Protein AF-A0A2N2IKA7-F1 (afdb_monomer)

Solvent-accessible surface area (backbone atoms only — not comparable to full-atom values): 6574 Å² total; per-residue (Å²): 136,82,76,50,52,77,64,70,40,66,89,40,44,94,63,82,44,28,67,47,57,48,103,83,69,36,25,36,31,41,36,43,77,43,93,63,84,69,49,59,70,58,40,39,52,53,52,72,55,39,35,82,85,16,39,38,38,37,31,32,45,38,91,45,47,67,61,40,50,51,36,31,46,76,52,48,27,25,52,39,37,34,38,36,31,19,86,31,88,89,46,73,56,56,21,22,40,39,34,25,25,65,52,73,83,67,78,62,45,79,47,82,42,65,56,78,79,82,126

Sequence (119 aa):
MIGGARGLLPCLRDEGHAVRADDVGRPRVLAADLQGPLDAREARAFRTSLAARGHVYVACPAHLVVSTWTVLRSVGLEPKRTVFVHPSADAPATDAIVVARPAKRGGLVVELAGVERRF

pLDDT: mean 77.43, std 19.91, range [31.77, 97.44]

Secondary structure (DSSP, 8-state):
----GGGG-GGG-SSSS--EE-TTS-EEEEEEE-SSPPPHHHHHHHHHHS-TT-EEEEEEEGGGHHHHHHHHHHTTEEEEEEEEEESSTTSPP-EEEEEEEE--S---EEEEEE-----

Mean predicted aligned error: 8.78 Å

Foldseek 3Di:
DQDAVVNVCPVQDPDQWRFDADPVGAGQETEHEDADADDLVNLLVVQVRHDQNHKYKYKYFPVRVVSNQVSNVVNQWHFQEKEFEASAPPGDGGMMITITHNDDYDNYDYYYDGDPDPD

Nearest PDB structures (foldseek):
  3lpm-assembly1_B  TM=8.304E-01  e=1.454E-06  Listeria monocytogenes serotype 4b str. CLIP 80459
  7wm6-assembly1_B  TM=8.708E-01  e=1.632E-05  Mycoplasma capricolum subsp. capricolum
  7wm6-assembly1_A  TM=8.394E-01  e=2.091E-05  Mycoplasma capricolum subsp. capricolum
  7wm6-assembly2_D  TM=8.724E-01  e=4.400E-05  Mycoplasma capricolum subsp. capricolum
  7wm5-assembly1_A-2  TM=8.629E-01  e=6.383E-05  Mycoplasma capricolum subsp. capricolum

Radius of gyration: 14.29 Å; Cα con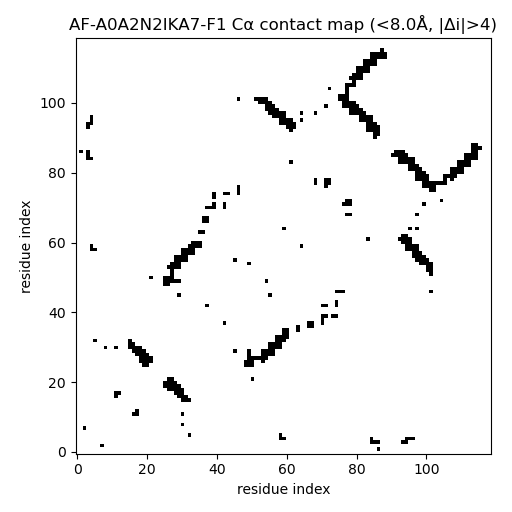tacts (8 Å, |Δi|>4): 249; chains: 1; bounding box: 31×30×43 Å

Structure (mmCIF, N/CA/C/O backbone):
data_AF-A0A2N2IKA7-F1
#
_entry.id   AF-A0A2N2IKA7-F1
#
loop_
_atom_site.group_PDB
_atom_site.id
_atom_site.type_symbol
_atom_site.label_atom_id
_atom_site.label_alt_id
_atom_site.label_comp_id
_atom_site.label_asym_id
_atom_site.label_entity_id
_atom_site.label_seq_id
_atom_site.pdbx_PDB_ins_code
_atom_site.Cartn_x
_atom_site.Cartn_y
_atom_site.Cartn_z
_atom_site.occupancy
_atom_site.B_iso_or_equiv
_atom_site.auth_seq_id
_atom_site.auth_comp_id
_atom_site.auth_asym_id
_atom_site.auth_atom_id
_atom_site.pdbx_PDB_model_num
ATOM 1 N N . MET A 1 1 ? 12.253 10.585 -19.578 1.00 31.77 1 MET A N 1
ATOM 2 C CA . MET A 1 1 ? 11.910 10.347 -18.159 1.00 31.77 1 MET A CA 1
ATOM 3 C C . MET A 1 1 ? 10.642 9.514 -18.123 1.00 31.77 1 MET A C 1
ATOM 5 O O . MET A 1 1 ? 9.621 9.984 -18.601 1.00 31.77 1 MET A O 1
ATOM 9 N N . ILE A 1 2 ? 10.735 8.259 -17.681 1.00 33.00 2 ILE A N 1
ATOM 10 C CA . ILE A 1 2 ? 9.615 7.307 -17.672 1.00 33.00 2 ILE A CA 1
ATOM 11 C C . ILE A 1 2 ? 8.827 7.535 -16.380 1.00 33.00 2 ILE A C 1
ATOM 13 O O . ILE A 1 2 ? 9.389 7.450 -15.289 1.00 33.00 2 ILE A O 1
ATOM 17 N N . GLY A 1 3 ? 7.548 7.883 -16.511 1.00 36.03 3 GLY A N 1
ATOM 18 C CA . GLY A 1 3 ? 6.632 8.054 -15.389 1.00 36.03 3 GLY A CA 1
ATOM 19 C C . GLY A 1 3 ? 6.353 6.713 -14.715 1.00 36.03 3 GLY A C 1
ATOM 20 O O . GLY A 1 3 ? 5.477 5.977 -15.153 1.00 36.03 3 GLY A O 1
ATOM 21 N N . GLY A 1 4 ? 7.108 6.396 -13.660 1.00 45.41 4 GLY A N 1
ATOM 22 C CA . GLY A 1 4 ? 6.784 5.303 -12.736 1.00 45.41 4 GLY A CA 1
ATOM 23 C C . GLY A 1 4 ? 5.511 5.602 -11.935 1.00 45.41 4 GLY A C 1
ATOM 24 O O . GLY A 1 4 ? 4.877 6.638 -12.134 1.00 45.41 4 GLY A O 1
ATOM 25 N N . ALA A 1 5 ? 5.152 4.746 -10.971 1.00 46.47 5 ALA A N 1
ATOM 26 C CA . ALA A 1 5 ? 3.996 4.952 -10.078 1.00 46.47 5 ALA A CA 1
ATOM 27 C C . ALA A 1 5 ? 3.937 6.369 -9.460 1.00 46.47 5 ALA A C 1
ATOM 29 O O . ALA A 1 5 ? 2.862 6.925 -9.249 1.00 46.47 5 ALA A O 1
ATOM 30 N N . ARG A 1 6 ? 5.104 6.994 -9.268 1.00 48.41 6 ARG A N 1
ATOM 31 C CA . ARG A 1 6 ? 5.292 8.400 -8.880 1.00 48.41 6 ARG A CA 1
ATOM 32 C C . ARG A 1 6 ? 4.563 9.412 -9.772 1.00 48.41 6 ARG A C 1
ATOM 34 O O . ARG A 1 6 ? 4.036 10.395 -9.266 1.00 48.41 6 ARG A O 1
ATOM 41 N N . GLY A 1 7 ? 4.502 9.164 -11.080 1.00 45.41 7 GLY A N 1
ATOM 42 C CA . GLY A 1 7 ? 3.785 9.980 -12.064 1.00 45.41 7 GLY A CA 1
ATOM 43 C C . GLY A 1 7 ? 2.273 9.733 -12.110 1.00 45.41 7 GLY A C 1
ATOM 44 O O . GLY A 1 7 ? 1.571 10.482 -12.780 1.00 45.41 7 GLY A O 1
ATOM 45 N N . LEU A 1 8 ? 1.762 8.730 -11.384 1.00 48.91 8 LEU A N 1
ATOM 46 C CA . LEU A 1 8 ? 0.325 8.464 -11.212 1.00 48.91 8 LEU A CA 1
ATOM 47 C C . LEU A 1 8 ? -0.248 9.109 -9.937 1.00 48.91 8 LEU A C 1
ATOM 49 O O . LEU A 1 8 ? -1.460 9.137 -9.751 1.00 48.91 8 LEU A O 1
ATOM 53 N N . LEU A 1 9 ? 0.615 9.646 -9.071 1.00 51.44 9 LEU A N 1
ATOM 54 C CA . LEU A 1 9 ? 0.258 10.408 -7.873 1.00 51.44 9 LEU A CA 1
ATOM 55 C C . LEU A 1 9 ? 0.017 11.931 -8.050 1.00 51.44 9 LEU A C 1
ATOM 57 O O . LEU A 1 9 ? -0.439 12.525 -7.075 1.00 51.44 9 LEU A O 1
ATOM 61 N N . PRO A 1 10 ? 0.257 12.610 -9.198 1.00 46.31 10 PRO A N 1
ATOM 62 C CA . PRO A 1 10 ? -0.056 14.037 -9.359 1.00 46.31 10 PRO A CA 1
ATOM 63 C C . PRO A 1 10 ? -1.542 14.384 -9.202 1.00 46.31 10 PRO A C 1
ATOM 65 O O . PRO A 1 10 ? -1.877 15.514 -8.880 1.00 46.31 10 PRO A O 1
ATOM 68 N N . CYS A 1 11 ? -2.457 13.422 -9.357 1.00 44.31 11 CYS A N 1
ATOM 69 C CA . CYS A 1 11 ? -3.870 13.612 -9.006 1.00 44.31 11 CYS A CA 1
ATOM 70 C C . CYS A 1 11 ? -4.152 13.479 -7.492 1.00 44.31 11 CYS A C 1
ATOM 72 O O . CYS A 1 11 ? -5.297 13.611 -7.061 1.00 44.31 11 CYS A O 1
ATOM 74 N N . LEU A 1 12 ? -3.118 13.213 -6.687 1.00 42.94 12 LEU A N 1
ATOM 75 C CA . LEU A 1 12 ? -3.160 12.950 -5.247 1.00 42.94 12 LEU A CA 1
ATOM 76 C C . LEU A 1 12 ? -2.148 13.800 -4.456 1.00 42.94 12 LEU A C 1
ATOM 78 O O . LEU A 1 12 ? -1.807 13.444 -3.328 1.00 42.94 12 LEU A O 1
ATOM 82 N N . ARG A 1 13 ? -1.642 14.911 -4.989 1.00 42.75 13 ARG A N 1
ATOM 83 C CA . ARG A 1 13 ? -0.733 15.789 -4.245 1.00 42.75 13 ARG A CA 1
ATOM 84 C C . ARG A 1 13 ? -0.911 17.228 -4.680 1.00 42.75 13 ARG A C 1
ATOM 86 O O . ARG A 1 13 ? -0.635 17.539 -5.828 1.00 42.75 13 ARG A O 1
ATOM 93 N N . ASP A 1 14 ? -1.225 18.080 -3.717 1.00 33.81 14 ASP A N 1
ATOM 94 C CA . ASP A 1 14 ? -0.385 19.267 -3.580 1.00 33.81 14 ASP A CA 1
ATOM 95 C C . ASP A 1 14 ? 0.741 19.049 -2.549 1.00 33.81 14 ASP A C 1
ATOM 97 O O . ASP A 1 14 ? 1.812 19.603 -2.732 1.00 33.81 14 ASP A O 1
ATOM 101 N N . GLU A 1 15 ? 0.634 18.176 -1.530 1.00 34.28 15 GLU A N 1
ATOM 102 C CA . GLU A 1 15 ? 1.665 18.172 -0.463 1.00 34.28 15 GLU A CA 1
ATOM 103 C C . GLU A 1 15 ? 1.931 16.812 0.201 1.00 34.28 15 GLU A C 1
ATOM 105 O O . GLU A 1 15 ? 1.556 16.568 1.343 1.00 34.28 15 GLU A O 1
ATOM 110 N N . GLY A 1 16 ? 2.619 15.884 -0.471 1.00 43.47 16 GLY A N 1
ATOM 111 C CA . GLY A 1 16 ? 3.144 14.690 0.218 1.00 43.47 16 GLY A CA 1
ATOM 112 C C . GLY A 1 16 ? 2.115 13.580 0.478 1.00 43.47 16 GLY A C 1
ATOM 113 O O . GLY A 1 16 ? 2.439 12.414 0.252 1.00 43.47 16 GLY A O 1
ATOM 114 N N . HIS A 1 17 ? 0.880 13.960 0.816 1.00 47.06 17 HIS A N 1
ATOM 115 C CA . HIS A 1 17 ? -0.31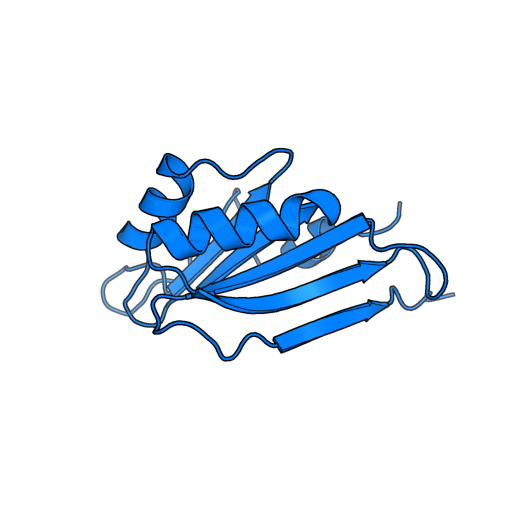1 13.149 1.045 1.00 47.06 17 HIS A CA 1
ATOM 116 C C . HIS A 1 17 ? -1.556 13.918 0.544 1.00 47.06 17 HIS A C 1
ATOM 118 O O . HIS A 1 17 ? -1.820 15.013 1.030 1.00 47.06 17 HIS A O 1
ATOM 124 N N . ALA A 1 18 ? -2.370 13.379 -0.377 1.00 52.06 18 ALA A N 1
ATOM 125 C CA . ALA A 1 18 ? -3.716 13.934 -0.601 1.00 52.06 18 ALA A CA 1
ATOM 126 C C . ALA A 1 18 ? -4.700 13.378 0.415 1.00 52.06 18 ALA A C 1
ATOM 128 O O . ALA A 1 18 ? -4.855 12.161 0.545 1.00 52.06 18 ALA A O 1
ATOM 129 N N . VAL A 1 19 ? -5.429 14.295 1.046 1.00 56.22 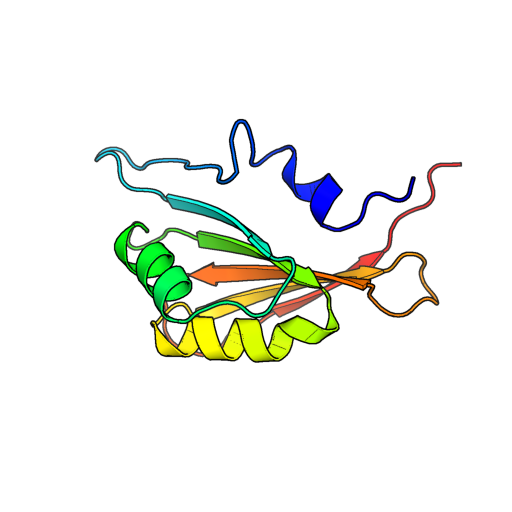19 VAL A N 1
ATOM 130 C CA . VAL A 1 19 ? -6.534 14.013 1.954 1.00 56.22 19 VAL A CA 1
ATOM 131 C C . VAL A 1 19 ? -7.836 14.480 1.309 1.00 56.22 19 VAL A C 1
ATOM 133 O O . VAL A 1 19 ? -8.036 15.670 1.101 1.00 56.22 19 VAL A O 1
ATOM 136 N N . ARG A 1 20 ? -8.764 13.559 1.025 1.00 57.22 20 ARG A N 1
ATOM 137 C CA . ARG A 1 20 ? -10.182 13.916 0.818 1.00 57.22 20 ARG A CA 1
ATOM 138 C C . ARG A 1 20 ? -10.932 13.637 2.105 1.00 57.22 20 ARG A C 1
ATOM 140 O O . ARG A 1 20 ? -11.030 12.471 2.462 1.00 57.22 20 ARG A O 1
ATOM 147 N N . ALA A 1 21 ? -11.414 14.656 2.805 1.00 57.03 21 ALA A N 1
ATOM 148 C CA . ALA A 1 21 ? -12.132 14.479 4.064 1.00 57.03 21 ALA A CA 1
ATOM 149 C C . ALA A 1 21 ? -13.597 14.029 3.862 1.00 57.03 21 ALA A C 1
ATOM 151 O O . ALA A 1 21 ? -14.153 14.174 2.774 1.00 57.03 21 ALA A O 1
ATOM 152 N N . ASP A 1 22 ? -14.212 13.444 4.891 1.00 56.78 22 ASP A N 1
ATOM 153 C CA . ASP A 1 22 ? -15.667 13.295 5.003 1.00 56.78 22 ASP A CA 1
ATOM 154 C C . ASP A 1 22 ? -16.325 14.562 5.578 1.00 56.78 22 ASP A C 1
ATOM 156 O O . ASP A 1 22 ? -15.636 15.523 5.916 1.00 56.78 22 ASP A O 1
ATOM 160 N N . ASP A 1 23 ? -17.654 14.554 5.716 1.00 55.06 23 ASP A N 1
ATOM 161 C CA . ASP A 1 23 ? -18.446 15.689 6.228 1.00 55.06 23 ASP A CA 1
ATOM 162 C C . ASP A 1 23 ? -18.101 16.073 7.687 1.00 55.06 23 ASP A C 1
ATOM 164 O O . ASP A 1 23 ? -18.580 17.080 8.200 1.00 55.06 23 ASP A O 1
ATOM 168 N N . VAL A 1 24 ? -17.257 15.277 8.360 1.00 59.47 24 VAL A N 1
ATOM 169 C CA . VAL A 1 24 ? -16.768 15.468 9.736 1.00 59.47 24 VAL A CA 1
ATOM 170 C C . VAL A 1 24 ? -15.254 15.762 9.751 1.00 59.47 24 VAL A C 1
ATOM 172 O O . VAL A 1 24 ? -14.609 15.723 10.798 1.00 59.47 24 VAL A O 1
ATOM 175 N N . GLY A 1 25 ? -14.651 16.040 8.590 1.00 60.69 25 GLY A N 1
ATOM 176 C CA . GLY A 1 25 ? -13.240 16.412 8.466 1.00 60.69 25 GLY A CA 1
ATOM 177 C C . GLY A 1 25 ? -12.248 15.241 8.495 1.00 60.69 25 GLY A C 1
ATOM 178 O O . GLY A 1 25 ? -11.043 15.479 8.560 1.00 60.69 25 GLY A O 1
ATOM 179 N N . ARG A 1 26 ? -12.693 13.973 8.439 1.00 63.25 26 ARG A N 1
ATOM 180 C CA . ARG A 1 26 ? -11.786 12.808 8.513 1.00 63.25 26 ARG A CA 1
ATOM 181 C C . ARG A 1 26 ? -11.295 12.341 7.137 1.00 63.25 26 ARG A C 1
ATOM 183 O O . ARG A 1 26 ? -12.122 12.103 6.257 1.00 63.25 26 ARG A O 1
ATOM 190 N N . PRO A 1 27 ? -9.986 12.090 6.946 1.00 67.75 27 PRO A N 1
ATOM 191 C CA . PRO A 1 27 ? -9.426 11.541 5.709 1.00 67.75 27 PRO A CA 1
ATOM 192 C C . PRO A 1 27 ? -10.122 10.264 5.198 1.00 67.75 27 PRO A C 1
ATOM 194 O O . PRO A 1 27 ? -10.049 9.202 5.809 1.00 67.75 27 PRO A O 1
ATOM 197 N N . ARG A 1 28 ? -10.754 10.323 4.023 1.00 77.88 28 ARG A N 1
ATOM 198 C CA . ARG A 1 28 ? -11.218 9.174 3.222 1.00 77.88 28 ARG A CA 1
ATOM 199 C C . ARG A 1 28 ? -10.171 8.672 2.234 1.00 77.88 28 ARG A C 1
ATOM 201 O O . ARG A 1 28 ? -10.290 7.548 1.758 1.00 77.88 28 ARG A O 1
ATOM 208 N N . VAL A 1 29 ? -9.180 9.483 1.895 1.00 78.00 29 VAL A N 1
ATOM 209 C CA . VAL A 1 29 ? -8.051 9.088 1.048 1.00 78.00 29 VAL A CA 1
ATOM 210 C C . VAL A 1 29 ? -6.777 9.551 1.736 1.00 78.00 29 VAL A C 1
ATOM 212 O O . VAL A 1 29 ? -6.754 10.659 2.258 1.00 78.00 29 VAL A O 1
ATOM 215 N N . LEU A 1 30 ? -5.765 8.692 1.764 1.00 82.31 30 LEU A N 1
ATOM 216 C CA . LEU A 1 30 ? -4.384 9.012 2.111 1.00 82.31 30 LEU A CA 1
ATOM 217 C C . LEU A 1 30 ? -3.496 8.458 0.999 1.00 82.31 30 LEU A C 1
ATOM 219 O O . LEU A 1 30 ? -3.760 7.361 0.511 1.00 82.31 30 LEU A O 1
ATOM 223 N N . ALA A 1 31 ? -2.456 9.183 0.603 1.00 82.81 31 ALA A N 1
ATOM 224 C CA . ALA A 1 31 ? -1.489 8.723 -0.392 1.00 82.81 31 ALA A CA 1
ATOM 225 C C . ALA A 1 31 ? -0.072 8.828 0.179 1.00 82.81 31 ALA A C 1
ATOM 227 O O . ALA A 1 31 ? 0.240 9.848 0.776 1.00 82.81 31 ALA A O 1
ATOM 228 N N . ALA A 1 32 ? 0.772 7.816 0.016 1.00 83.75 32 ALA A N 1
ATOM 229 C CA . ALA A 1 32 ? 2.161 7.801 0.474 1.00 83.75 32 ALA A CA 1
ATOM 230 C C . ALA A 1 32 ? 3.081 7.295 -0.647 1.00 83.75 32 ALA A C 1
ATOM 232 O O . ALA A 1 32 ? 2.706 6.385 -1.385 1.00 83.75 32 ALA A O 1
ATOM 233 N N . ASP A 1 33 ? 4.271 7.884 -0.766 1.00 86.81 33 ASP A N 1
ATOM 234 C CA . ASP A 1 33 ? 5.340 7.446 -1.676 1.00 86.81 33 ASP A CA 1
ATOM 235 C C . ASP A 1 33 ? 6.528 6.975 -0.833 1.00 86.81 33 ASP A C 1
ATOM 237 O O . ASP A 1 33 ? 7.176 7.780 -0.162 1.00 86.81 33 ASP A O 1
ATOM 241 N N . LEU A 1 34 ? 6.782 5.668 -0.836 1.00 85.56 34 LEU A N 1
ATOM 242 C CA . LEU A 1 34 ? 7.823 5.036 -0.039 1.00 85.56 34 LEU A CA 1
ATOM 243 C C . LEU A 1 34 ? 9.090 4.837 -0.863 1.00 85.56 34 LEU A C 1
ATOM 245 O O . LEU A 1 34 ? 9.060 4.263 -1.947 1.00 85.56 34 LEU A O 1
ATOM 249 N N . GLN A 1 35 ? 10.226 5.244 -0.299 1.00 84.31 35 GLN A N 1
ATOM 250 C CA . GLN A 1 35 ? 11.560 4.977 -0.857 1.00 84.31 35 GLN A CA 1
ATOM 251 C C . GLN A 1 35 ? 12.298 3.850 -0.126 1.00 84.31 35 GLN A C 1
ATOM 253 O O . GLN A 1 35 ? 13.346 3.394 -0.573 1.00 84.31 35 GLN A O 1
ATOM 258 N N . GLY A 1 36 ? 11.738 3.390 0.990 1.00 90.25 36 GLY A N 1
ATOM 259 C CA . GLY A 1 36 ? 12.259 2.311 1.814 1.00 90.25 36 GLY A CA 1
ATOM 260 C C . GLY A 1 36 ? 11.121 1.527 2.470 1.00 90.25 36 GLY A C 1
ATOM 261 O O . GLY A 1 36 ? 9.949 1.778 2.173 1.00 90.25 36 GLY A O 1
ATOM 262 N N . PRO A 1 37 ? 11.445 0.552 3.334 1.00 93.62 37 PRO A N 1
ATOM 263 C CA . PRO A 1 37 ? 10.442 -0.254 4.019 1.00 93.62 37 PRO A CA 1
ATOM 264 C C . PRO A 1 37 ? 9.454 0.610 4.813 1.00 93.62 37 PRO A C 1
ATOM 266 O O . PRO A 1 37 ? 9.864 1.525 5.523 1.00 93.62 37 PRO A O 1
ATOM 269 N N . LEU A 1 38 ? 8.161 0.285 4.723 1.00 93.25 38 LEU A N 1
ATOM 270 C CA . LEU A 1 38 ? 7.124 0.925 5.533 1.00 93.25 38 LEU A CA 1
ATOM 271 C C . LEU A 1 38 ? 7.327 0.591 7.017 1.00 93.25 38 LEU A C 1
ATOM 273 O O . LEU A 1 38 ? 7.366 -0.584 7.383 1.00 93.25 38 LEU A O 1
ATOM 277 N N . ASP A 1 39 ? 7.382 1.609 7.873 1.00 92.00 39 ASP A N 1
ATOM 278 C CA . ASP A 1 39 ? 7.400 1.430 9.327 1.00 92.00 39 ASP A CA 1
ATOM 279 C C . ASP A 1 39 ? 5.980 1.135 9.856 1.00 92.00 39 ASP A C 1
ATOM 281 O O . ASP A 1 39 ? 4.982 1.728 9.435 1.00 92.00 39 ASP A O 1
ATOM 285 N N . ALA A 1 40 ? 5.874 0.235 10.835 1.00 92.88 40 ALA A N 1
ATOM 286 C CA . ALA A 1 40 ? 4.643 -0.029 11.571 1.00 92.88 40 ALA A CA 1
ATOM 287 C C . ALA A 1 40 ? 4.093 1.217 12.286 1.00 92.88 40 ALA A C 1
ATOM 289 O O . ALA A 1 40 ? 2.870 1.363 12.395 1.00 92.88 40 ALA A O 1
ATOM 290 N N . ARG A 1 41 ? 4.956 2.130 12.756 1.00 91.00 41 ARG A N 1
ATOM 291 C CA . ARG A 1 41 ? 4.522 3.404 13.352 1.00 91.00 41 ARG A CA 1
ATOM 292 C C . ARG A 1 41 ? 3.808 4.280 12.324 1.00 91.00 41 ARG A C 1
ATOM 294 O O . ARG A 1 41 ? 2.737 4.810 12.620 1.00 91.00 41 ARG A O 1
ATOM 301 N N . GLU A 1 42 ? 4.366 4.382 11.123 1.00 91.06 42 GLU A N 1
ATOM 302 C CA . GLU A 1 42 ? 3.779 5.130 10.010 1.00 91.06 42 GLU A CA 1
ATOM 303 C C . GLU A 1 42 ? 2.455 4.495 9.555 1.00 91.06 42 GLU A C 1
ATOM 305 O O . GLU A 1 42 ? 1.424 5.166 9.483 1.00 91.06 42 GLU A O 1
ATOM 310 N N . ALA A 1 43 ? 2.425 3.171 9.380 1.00 92.81 43 ALA A N 1
ATOM 311 C CA . ALA A 1 43 ? 1.202 2.453 9.029 1.00 92.81 43 ALA A CA 1
ATOM 312 C C . ALA A 1 43 ? 0.090 2.632 10.079 1.00 92.81 43 ALA A C 1
ATOM 314 O O . ALA A 1 43 ? -1.091 2.768 9.737 1.00 92.81 43 ALA A O 1
ATOM 315 N N . ARG A 1 44 ? 0.446 2.667 11.371 1.00 91.88 44 ARG A N 1
ATOM 316 C CA . ARG A 1 44 ? -0.512 2.935 12.450 1.00 91.88 44 ARG A CA 1
ATOM 317 C C . ARG A 1 44 ? -1.072 4.351 12.355 1.00 91.88 44 ARG A C 1
ATOM 319 O O . ARG A 1 44 ? -2.279 4.505 12.527 1.00 91.88 44 ARG A O 1
ATOM 326 N N . ALA A 1 45 ? -0.244 5.341 12.021 1.00 88.50 45 ALA A N 1
ATOM 327 C CA . ALA A 1 45 ? -0.702 6.708 11.781 1.00 88.50 45 ALA A CA 1
ATOM 328 C C . ALA A 1 45 ? -1.700 6.774 10.612 1.00 88.50 45 ALA A C 1
ATOM 330 O O . ALA A 1 45 ? -2.748 7.409 10.738 1.00 88.50 45 ALA A O 1
ATOM 331 N N . PHE A 1 46 ? -1.460 6.041 9.516 1.00 89.75 46 PHE A N 1
ATOM 332 C CA . PHE A 1 46 ? -2.448 5.927 8.437 1.00 89.75 46 PHE A CA 1
ATOM 333 C C . PHE A 1 46 ? -3.773 5.367 8.951 1.00 89.75 46 PHE A C 1
ATOM 335 O O . PHE A 1 46 ? -4.834 5.920 8.673 1.00 89.75 46 PHE A O 1
ATOM 342 N N . ARG A 1 47 ? -3.729 4.288 9.740 1.00 88.81 47 ARG A N 1
ATOM 343 C CA . ARG A 1 47 ? -4.939 3.646 10.260 1.00 88.81 47 ARG A CA 1
ATOM 344 C C . ARG A 1 47 ? -5.757 4.570 11.158 1.00 88.81 47 ARG A C 1
ATOM 346 O O . ARG A 1 47 ? -6.986 4.526 11.074 1.00 88.81 47 ARG A O 1
ATOM 353 N N . THR A 1 48 ? -5.108 5.329 12.038 1.00 87.06 48 THR A N 1
ATOM 354 C CA . THR A 1 48 ? -5.784 6.203 13.009 1.00 87.06 48 THR A CA 1
ATOM 355 C C . THR A 1 48 ? -6.390 7.435 12.355 1.00 87.06 48 THR A C 1
ATOM 357 O O . THR A 1 48 ? -7.462 7.867 12.764 1.00 87.06 48 THR A O 1
ATOM 360 N N . SER A 1 49 ? -5.734 7.968 11.325 1.00 83.25 49 SER A N 1
ATOM 361 C CA . SER A 1 49 ? -6.193 9.165 10.618 1.00 83.25 49 SER A CA 1
ATOM 362 C C . SER A 1 49 ? -7.332 8.876 9.639 1.00 83.25 49 SER A C 1
ATOM 364 O O . SER A 1 49 ? -8.063 9.779 9.254 1.00 83.25 49 SER A O 1
ATOM 366 N N . LEU A 1 50 ? -7.505 7.623 9.220 1.00 82.50 50 LEU A N 1
ATOM 367 C CA . LEU A 1 50 ? -8.440 7.260 8.164 1.00 82.50 50 LEU A CA 1
ATOM 368 C C . LEU A 1 50 ? -9.876 7.048 8.675 1.00 82.50 50 LEU A C 1
ATOM 370 O O . LEU A 1 50 ? -10.127 6.314 9.635 1.00 82.50 50 LEU A O 1
ATOM 374 N N . ALA A 1 51 ? -10.843 7.624 7.965 1.00 78.88 51 ALA A N 1
ATOM 375 C CA . ALA A 1 51 ? -12.266 7.374 8.154 1.00 78.88 51 ALA A CA 1
ATOM 376 C C . ALA A 1 51 ? -12.612 5.885 7.939 1.00 78.88 51 ALA A C 1
ATOM 378 O O . ALA A 1 51 ? -11.920 5.156 7.226 1.00 78.88 51 ALA A O 1
ATOM 379 N N . ALA A 1 52 ? -13.738 5.422 8.494 1.00 76.88 52 ALA A N 1
ATOM 380 C CA . ALA A 1 52 ? -14.125 4.001 8.494 1.00 76.88 52 ALA A CA 1
ATOM 381 C C . ALA A 1 52 ? -14.208 3.346 7.096 1.00 76.88 52 ALA A C 1
ATOM 383 O O . ALA A 1 52 ? -14.068 2.131 6.968 1.00 76.88 52 ALA A O 1
ATOM 384 N N . ARG A 1 53 ? -14.435 4.137 6.040 1.00 79.62 53 ARG A N 1
ATOM 385 C CA . ARG A 1 53 ? -14.493 3.676 4.638 1.00 79.62 53 ARG A CA 1
ATOM 386 C C . ARG A 1 53 ? -13.387 4.279 3.769 1.00 79.62 53 ARG A C 1
ATOM 388 O O . ARG A 1 53 ? -13.501 4.254 2.545 1.00 79.62 53 ARG A O 1
ATOM 395 N N . GLY A 1 54 ? -12.361 4.853 4.391 1.00 84.88 54 GLY A N 1
ATOM 396 C CA . GLY A 1 54 ? -11.261 5.466 3.671 1.00 84.88 54 GLY A CA 1
ATOM 397 C C . GLY A 1 54 ? -10.300 4.447 3.062 1.00 84.88 54 GLY A C 1
ATOM 398 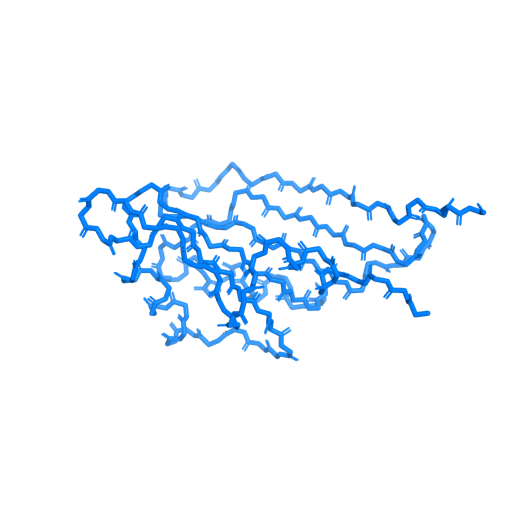O O . GLY A 1 54 ? -10.337 3.259 3.388 1.00 84.88 54 GLY A O 1
ATOM 399 N N . HIS A 1 55 ? -9.442 4.934 2.173 1.00 88.81 55 HIS A N 1
ATOM 400 C CA . HIS A 1 55 ? -8.422 4.171 1.466 1.00 88.81 55 HIS A CA 1
ATOM 401 C C . HIS A 1 55 ? -7.051 4.823 1.646 1.00 88.81 55 HIS A C 1
ATOM 403 O O . HIS A 1 55 ? -6.932 6.046 1.666 1.00 88.81 55 HIS A O 1
ATOM 409 N N . VAL A 1 56 ? -6.021 3.993 1.734 1.00 90.88 56 VAL A N 1
ATOM 410 C CA . VAL A 1 56 ? -4.615 4.387 1.708 1.00 90.88 56 VAL A CA 1
ATOM 411 C C . VAL A 1 56 ? -4.025 3.876 0.404 1.00 90.88 56 VAL A C 1
ATOM 413 O O . VAL A 1 56 ? -4.141 2.688 0.109 1.00 90.88 56 VAL A O 1
ATOM 416 N N . TYR A 1 57 ? -3.406 4.762 -0.359 1.00 91.44 57 TYR A N 1
ATOM 417 C CA . TYR A 1 57 ? -2.655 4.467 -1.569 1.00 91.44 57 TYR A CA 1
ATOM 418 C C . TYR A 1 57 ? -1.174 4.551 -1.223 1.00 91.44 57 TYR A C 1
ATOM 420 O O . TYR A 1 57 ? -0.702 5.600 -0.801 1.00 91.44 57 TYR A O 1
ATOM 428 N N . VAL A 1 58 ? -0.442 3.459 -1.377 1.00 92.38 58 VAL A N 1
ATOM 429 C CA . VAL A 1 58 ? 0.991 3.400 -1.092 1.00 92.38 58 VAL A CA 1
ATOM 430 C C . VAL A 1 58 ? 1.713 3.080 -2.389 1.00 92.38 58 VAL A C 1
ATOM 432 O O . VAL A 1 58 ? 1.604 1.959 -2.880 1.00 92.38 58 VAL A O 1
ATOM 435 N N . ALA A 1 59 ? 2.421 4.052 -2.952 1.00 91.38 59 ALA A N 1
ATOM 436 C CA . ALA A 1 59 ? 3.390 3.793 -4.005 1.00 91.38 59 ALA A CA 1
ATOM 437 C C . ALA A 1 59 ? 4.704 3.333 -3.365 1.00 91.38 59 ALA A C 1
ATOM 439 O O . ALA A 1 59 ? 5.167 3.940 -2.400 1.00 91.38 59 ALA A O 1
ATOM 440 N N . CYS A 1 60 ? 5.292 2.254 -3.869 1.00 92.38 60 CYS A N 1
ATOM 441 C CA . CYS A 1 60 ? 6.576 1.748 -3.394 1.00 92.38 60 CYS A CA 1
ATOM 442 C C . CYS A 1 60 ? 7.321 0.983 -4.500 1.00 92.38 60 CYS A C 1
ATOM 444 O O . CYS A 1 60 ? 6.692 0.521 -5.456 1.00 92.38 60 CYS A O 1
ATOM 446 N N . PRO A 1 61 ? 8.648 0.802 -4.380 1.00 94.50 61 PRO A N 1
ATOM 447 C CA . PRO A 1 61 ? 9.390 -0.140 -5.204 1.00 94.50 61 PRO A CA 1
ATOM 448 C C . PRO A 1 61 ? 8.762 -1.538 -5.178 1.00 94.50 61 PRO A C 1
ATOM 450 O O . PRO A 1 61 ? 8.392 -2.038 -4.113 1.00 94.50 61 PRO A O 1
ATOM 453 N N . ALA A 1 62 ? 8.700 -2.208 -6.331 1.00 94.44 62 ALA A N 1
ATOM 454 C CA . ALA A 1 62 ? 8.033 -3.507 -6.464 1.00 94.44 62 ALA A CA 1
ATOM 455 C C . ALA A 1 62 ? 8.590 -4.571 -5.493 1.00 94.44 62 ALA A C 1
ATOM 457 O O . ALA A 1 62 ? 7.840 -5.381 -4.947 1.00 94.44 62 ALA A O 1
ATOM 458 N N . HIS A 1 63 ? 9.894 -4.525 -5.202 1.00 95.69 63 HIS A N 1
ATOM 459 C CA . HIS A 1 63 ? 10.547 -5.441 -4.261 1.00 95.69 63 HIS A CA 1
ATOM 460 C C . HIS A 1 63 ? 10.118 -5.245 -2.791 1.00 95.69 63 HIS A C 1
ATOM 462 O O . HIS A 1 63 ? 10.341 -6.129 -1.968 1.00 95.69 63 HIS A O 1
ATOM 468 N N . LEU A 1 64 ? 9.474 -4.122 -2.448 1.00 96.50 64 LEU A N 1
ATOM 469 C CA . LEU A 1 64 ? 8.964 -3.826 -1.102 1.00 96.50 64 LEU A CA 1
ATOM 470 C C . LEU A 1 64 ? 7.473 -4.145 -0.932 1.00 96.50 64 LEU A C 1
ATOM 472 O O . LEU A 1 64 ? 6.911 -3.929 0.142 1.00 96.50 64 LEU A O 1
ATOM 476 N N . VAL A 1 65 ? 6.793 -4.659 -1.959 1.00 95.94 65 VAL A N 1
ATOM 477 C CA . VAL A 1 65 ? 5.336 -4.873 -1.917 1.00 95.94 65 VAL A CA 1
ATOM 478 C C . VAL A 1 65 ? 4.923 -5.841 -0.812 1.00 95.94 65 VAL A C 1
ATOM 480 O O . VAL A 1 65 ? 3.994 -5.563 -0.053 1.00 95.94 65 VAL A O 1
ATOM 483 N N . VAL A 1 66 ? 5.634 -6.960 -0.669 1.00 96.38 66 VAL A N 1
ATOM 484 C CA . VAL A 1 66 ? 5.284 -7.997 0.315 1.00 96.38 66 VAL A CA 1
ATOM 485 C C . VAL A 1 66 ? 5.485 -7.501 1.751 1.00 96.38 66 VAL A C 1
ATOM 487 O O . VAL A 1 66 ? 4.632 -7.736 2.615 1.00 96.38 66 VAL A O 1
ATOM 490 N N . SER A 1 67 ? 6.574 -6.772 2.019 1.00 96.88 67 SER A N 1
ATOM 491 C CA . SER A 1 67 ? 6.803 -6.160 3.334 1.00 96.88 67 SER A CA 1
ATOM 492 C C . SER A 1 67 ? 5.767 -5.068 3.617 1.00 96.88 67 SER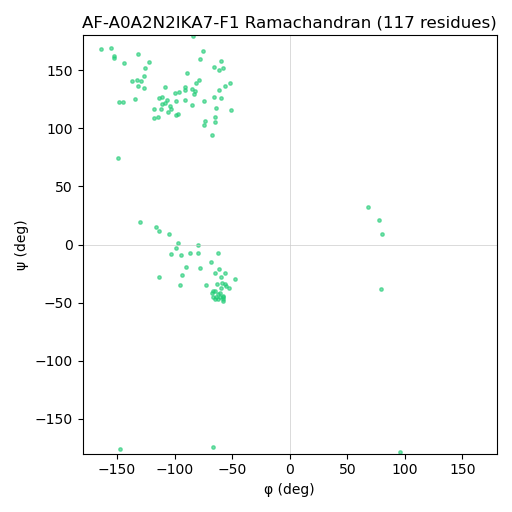 A C 1
ATOM 494 O O . SER A 1 67 ? 5.196 -5.042 4.707 1.00 96.88 67 SER A O 1
ATOM 496 N N . THR A 1 68 ? 5.415 -4.262 2.612 1.00 96.62 68 THR A N 1
ATOM 497 C CA . THR A 1 68 ? 4.348 -3.251 2.697 1.00 96.62 68 THR A CA 1
ATOM 498 C C . THR A 1 68 ? 3.003 -3.883 3.071 1.00 96.62 68 THR A C 1
ATOM 500 O O . THR A 1 68 ? 2.353 -3.439 4.019 1.00 96.62 68 THR A O 1
ATOM 503 N N . TRP A 1 69 ? 2.589 -4.966 2.400 1.00 96.19 69 TRP A N 1
ATOM 504 C CA . TRP A 1 69 ? 1.362 -5.699 2.746 1.00 96.19 69 TRP A CA 1
ATOM 505 C C . TRP A 1 69 ? 1.370 -6.203 4.185 1.00 96.19 69 TRP A C 1
ATOM 507 O O . TRP A 1 69 ? 0.363 -6.103 4.888 1.00 96.19 69 TRP A O 1
ATOM 517 N N . THR A 1 70 ? 2.499 -6.760 4.615 1.00 96.19 70 THR A N 1
ATOM 518 C CA . THR A 1 70 ? 2.657 -7.335 5.953 1.00 96.19 70 THR A CA 1
ATOM 519 C C . THR A 1 70 ? 2.483 -6.269 7.029 1.00 96.19 70 THR A C 1
ATOM 521 O O . THR A 1 70 ? 1.698 -6.452 7.963 1.00 96.19 70 THR A O 1
ATOM 524 N N . VAL A 1 71 ? 3.139 -5.120 6.863 1.00 97.44 71 VAL A N 1
ATOM 525 C CA . VAL A 1 71 ? 3.067 -4.013 7.820 1.00 97.44 71 VAL A CA 1
ATOM 526 C C . VAL A 1 71 ? 1.660 -3.412 7.861 1.00 97.44 71 VAL A C 1
ATOM 528 O O . VAL A 1 71 ? 1.098 -3.261 8.947 1.00 97.44 71 VAL A O 1
ATOM 531 N N . LEU A 1 72 ? 1.026 -3.169 6.710 1.00 96.25 72 LEU A N 1
ATOM 532 C CA . LEU A 1 72 ? -0.357 -2.674 6.653 1.00 96.25 72 LEU A CA 1
ATOM 533 C C . LEU A 1 72 ? -1.338 -3.620 7.368 1.00 96.25 72 LEU A C 1
ATOM 535 O O . LEU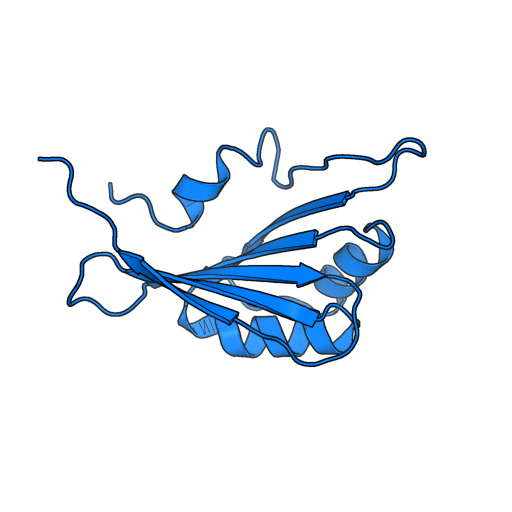 A 1 72 ? -2.148 -3.187 8.194 1.00 96.25 72 LEU A O 1
ATOM 539 N N . ARG A 1 73 ? -1.217 -4.932 7.131 1.00 96.12 73 ARG A N 1
ATOM 540 C CA . ARG A 1 73 ? -2.056 -5.942 7.794 1.00 96.12 73 ARG A CA 1
ATOM 541 C C . ARG A 1 73 ? -1.863 -5.977 9.303 1.00 96.12 73 ARG A C 1
ATOM 543 O O . ARG A 1 73 ? -2.831 -6.235 10.019 1.00 96.12 73 ARG A O 1
ATOM 550 N N . SER A 1 74 ? -0.651 -5.712 9.790 1.00 95.88 74 SER A N 1
ATOM 551 C CA . SER A 1 74 ? -0.354 -5.705 11.228 1.00 95.88 74 SER A CA 1
ATOM 552 C C . SER A 1 74 ? -1.104 -4.603 11.990 1.00 95.88 74 SER A C 1
ATOM 554 O O . SER A 1 74 ? -1.391 -4.757 13.175 1.00 95.88 74 SER A O 1
ATOM 556 N N . VAL A 1 75 ? -1.493 -3.523 11.302 1.00 95.00 75 VAL A N 1
ATOM 557 C CA . VAL A 1 75 ? -2.258 -2.398 11.868 1.00 95.00 75 VAL A CA 1
ATOM 558 C C . VAL A 1 75 ? -3.737 -2.406 11.456 1.00 95.00 75 VAL A C 1
ATOM 560 O O . VAL A 1 75 ? -4.463 -1.447 11.711 1.00 95.00 75 VAL A O 1
ATOM 563 N N . GLY A 1 76 ? -4.213 -3.482 10.821 1.00 93.44 76 GLY A N 1
ATOM 564 C CA . GLY A 1 76 ? -5.615 -3.624 10.416 1.00 93.44 76 GLY A CA 1
ATOM 565 C C . GLY A 1 76 ? -6.005 -2.845 9.155 1.00 93.44 76 GLY A C 1
ATOM 566 O O . GLY A 1 76 ? -7.191 -2.574 8.951 1.00 93.44 76 GLY A O 1
ATOM 567 N N . LEU A 1 77 ? -5.033 -2.481 8.314 1.00 94.25 77 LEU A N 1
ATOM 568 C CA . LEU A 1 77 ? -5.266 -2.018 6.948 1.00 94.25 77 LEU A CA 1
ATOM 569 C C . LEU A 1 77 ? -5.078 -3.200 5.998 1.00 94.25 77 LEU A C 1
ATOM 571 O O . LEU A 1 77 ? -3.975 -3.711 5.837 1.00 94.25 77 LEU A O 1
ATOM 575 N N . GLU A 1 78 ? -6.154 -3.648 5.362 1.00 96.00 78 GLU A N 1
ATOM 576 C CA . GLU A 1 78 ? -6.087 -4.767 4.427 1.00 96.00 78 GLU A CA 1
ATOM 577 C C . GLU A 1 78 ? -5.842 -4.256 3.002 1.00 96.00 78 GLU A C 1
ATOM 579 O O . GLU A 1 78 ? -6.661 -3.472 2.505 1.00 96.00 78 GLU A O 1
ATOM 584 N N . PRO A 1 79 ? -4.781 -4.722 2.316 1.00 96.19 79 PRO A N 1
ATOM 585 C CA . PRO A 1 79 ? -4.606 -4.522 0.882 1.00 96.19 79 PRO A CA 1
ATOM 586 C C . PRO A 1 79 ? -5.765 -5.141 0.091 1.00 96.19 79 PRO A C 1
ATOM 588 O O . PRO A 1 79 ? -6.073 -6.322 0.241 1.00 96.19 79 PRO A O 1
ATOM 591 N N . LYS A 1 80 ? -6.412 -4.344 -0.761 1.00 93.50 80 LYS A N 1
ATOM 592 C CA . LYS A 1 80 ? -7.524 -4.774 -1.628 1.00 93.50 80 LYS A CA 1
ATOM 593 C C . LYS A 1 80 ? -7.176 -4.726 -3.104 1.00 93.50 80 LYS A C 1
ATOM 595 O O . LYS A 1 80 ? -7.719 -5.509 -3.873 1.00 93.50 80 LYS A O 1
ATOM 600 N N . ARG A 1 81 ? -6.257 -3.845 -3.487 1.00 92.19 81 ARG A N 1
ATOM 601 C CA . ARG A 1 81 ? -5.740 -3.757 -4.851 1.00 92.19 81 ARG A CA 1
ATOM 602 C C . ARG A 1 81 ? -4.235 -3.562 -4.803 1.00 92.19 81 ARG A C 1
ATOM 604 O O . ARG A 1 81 ? -3.738 -2.847 -3.935 1.00 92.19 81 ARG A O 1
ATOM 611 N N . THR A 1 82 ? -3.502 -4.197 -5.699 1.00 93.88 82 THR A N 1
ATOM 612 C CA . THR A 1 82 ? -2.094 -3.887 -5.948 1.00 93.88 82 THR A CA 1
ATOM 613 C C . THR A 1 82 ? -1.869 -3.827 -7.444 1.00 93.88 82 THR A C 1
ATOM 615 O O . THR A 1 82 ? -2.209 -4.772 -8.147 1.00 93.88 82 THR A O 1
ATOM 618 N N . VAL A 1 83 ? -1.333 -2.709 -7.915 1.00 91.25 83 VAL A N 1
ATOM 619 C CA . VAL A 1 83 ? -1.036 -2.470 -9.326 1.00 91.25 83 VAL A CA 1
ATOM 620 C C . VAL A 1 83 ? 0.475 -2.434 -9.484 1.00 91.25 83 VAL A C 1
ATOM 622 O O . VAL A 1 83 ? 1.115 -1.597 -8.854 1.00 91.25 83 VAL A O 1
ATOM 625 N N . PHE A 1 84 ? 1.043 -3.316 -10.299 1.00 89.94 84 PHE A N 1
ATOM 626 C CA . PHE A 1 84 ? 2.469 -3.294 -10.633 1.00 89.94 84 PHE A CA 1
ATOM 627 C C . PHE A 1 84 ? 2.712 -2.454 -11.883 1.00 89.94 84 PHE A C 1
ATOM 629 O O . PHE A 1 84 ? 1.973 -2.572 -12.859 1.00 89.94 84 PHE A O 1
ATOM 636 N N . VAL A 1 85 ? 3.738 -1.605 -11.850 1.00 86.75 85 VAL A N 1
ATOM 637 C CA . VAL A 1 85 ? 4.106 -0.713 -12.953 1.00 86.75 85 VAL A CA 1
ATOM 638 C C . VAL A 1 85 ? 5.390 -1.217 -13.592 1.00 86.75 85 VAL A C 1
ATOM 640 O O . VAL A 1 85 ? 6.427 -1.339 -12.934 1.00 86.75 85 VAL A O 1
ATOM 643 N N . HIS A 1 86 ? 5.305 -1.494 -14.889 1.00 85.88 86 HIS A N 1
ATOM 644 C CA . HIS A 1 86 ? 6.406 -2.019 -15.686 1.00 85.88 86 HIS A CA 1
ATOM 645 C C . HIS A 1 86 ? 6.937 -0.946 -16.647 1.00 85.88 86 HIS A C 1
ATOM 647 O O . HIS A 1 86 ? 6.130 -0.302 -17.321 1.00 85.88 86 HIS A O 1
ATOM 653 N N . PRO A 1 87 ? 8.266 -0.766 -16.785 1.00 83.56 87 PRO A N 1
ATOM 654 C CA . PRO A 1 87 ? 8.841 0.172 -17.757 1.00 83.56 87 PRO A CA 1
ATOM 655 C C . PRO A 1 87 ? 8.462 -0.134 -19.216 1.00 83.56 87 PRO A C 1
ATOM 657 O O . PRO A 1 87 ? 8.423 0.765 -20.055 1.00 83.56 87 PRO A O 1
ATOM 660 N N . SER A 1 88 ? 8.206 -1.408 -19.521 1.00 83.50 88 SER A N 1
ATOM 661 C CA . SER A 1 88 ? 7.709 -1.922 -20.799 1.00 83.50 88 SER A CA 1
ATOM 662 C C . SER A 1 88 ? 6.989 -3.255 -20.572 1.00 83.50 88 SER A C 1
ATOM 664 O O . SER A 1 88 ? 7.095 -3.828 -19.490 1.00 83.50 88 SER A O 1
ATOM 666 N N . ALA A 1 89 ? 6.280 -3.762 -21.586 1.00 79.75 89 ALA A N 1
ATOM 667 C CA . ALA A 1 89 ? 5.540 -5.027 -21.501 1.00 79.75 89 ALA A CA 1
ATOM 668 C C . ALA A 1 89 ? 6.413 -6.226 -21.077 1.00 79.75 89 ALA A C 1
ATOM 670 O O . ALA A 1 89 ? 5.956 -7.073 -20.316 1.00 79.75 89 ALA A O 1
ATOM 671 N N . ASP A 1 90 ? 7.674 -6.252 -21.516 1.00 85.19 90 ASP A N 1
ATOM 672 C CA . ASP A 1 90 ? 8.601 -7.366 -21.269 1.00 85.19 90 ASP A CA 1
ATOM 673 C C . ASP A 1 90 ? 9.575 -7.113 -20.103 1.00 85.19 90 ASP A C 1
ATOM 675 O O . ASP A 1 90 ? 10.395 -7.970 -19.775 1.00 85.19 90 ASP A O 1
ATOM 679 N N . ALA A 1 91 ? 9.532 -5.931 -19.480 1.00 86.88 91 ALA A N 1
ATOM 680 C CA . ALA A 1 91 ? 10.414 -5.591 -18.367 1.00 86.88 91 ALA A CA 1
ATOM 681 C C . ALA A 1 91 ? 9.797 -5.993 -17.015 1.00 86.88 91 ALA A C 1
ATOM 683 O O . ALA A 1 91 ? 8.576 -5.912 -16.837 1.00 86.88 91 ALA A O 1
ATOM 684 N N . PRO A 1 92 ? 10.615 -6.372 -16.014 1.00 89.56 92 PRO A N 1
ATOM 685 C CA . PRO A 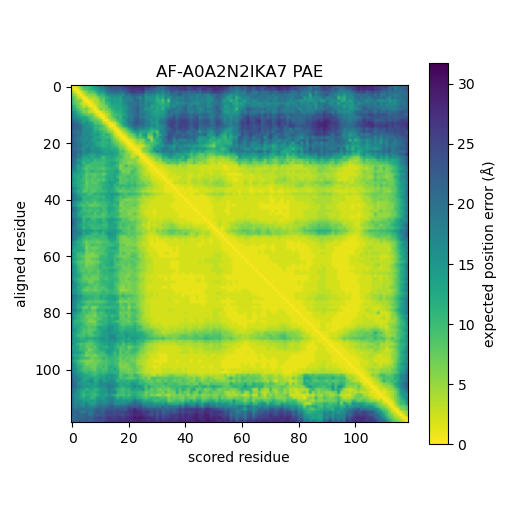1 92 ? 10.118 -6.580 -14.659 1.00 89.56 92 PRO A CA 1
ATOM 686 C C . PRO A 1 92 ? 9.531 -5.282 -14.085 1.00 89.56 92 PRO A C 1
ATOM 688 O O . PRO A 1 92 ? 9.975 -4.181 -14.418 1.00 89.56 92 PRO A O 1
ATOM 691 N N . ALA A 1 93 ? 8.542 -5.418 -13.200 1.00 88.81 93 ALA A N 1
ATOM 692 C CA . ALA A 1 93 ? 7.955 -4.276 -12.510 1.00 88.81 93 ALA A CA 1
ATOM 693 C C . ALA A 1 93 ? 9.010 -3.565 -11.655 1.00 88.81 93 ALA A C 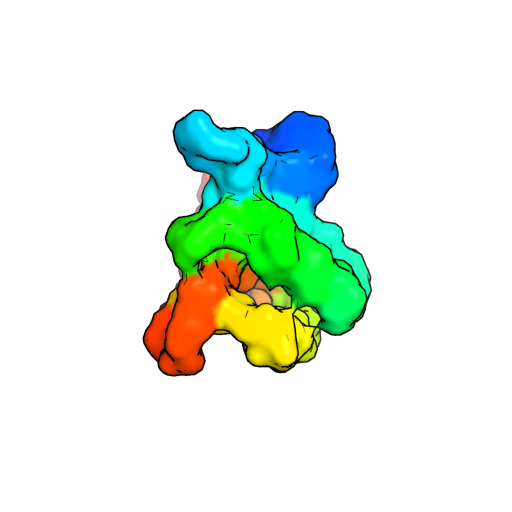1
ATOM 695 O O . ALA A 1 93 ? 9.731 -4.206 -10.887 1.00 88.81 93 ALA A O 1
ATOM 696 N N . THR A 1 94 ? 9.074 -2.241 -11.756 1.00 91.81 94 THR A N 1
ATOM 697 C CA . THR A 1 94 ? 9.972 -1.415 -10.934 1.00 91.81 94 THR A CA 1
ATOM 698 C C . THR A 1 94 ? 9.257 -0.868 -9.710 1.00 91.81 94 THR A C 1
ATOM 700 O O . THR A 1 94 ? 9.834 -0.798 -8.624 1.00 91.81 94 THR A O 1
ATOM 703 N N . ASP A 1 95 ? 7.974 -0.556 -9.865 1.00 91.25 95 ASP A N 1
ATOM 704 C CA . ASP A 1 95 ? 7.149 0.091 -8.857 1.00 91.25 95 ASP A CA 1
ATOM 705 C C . ASP A 1 95 ? 5.819 -0.644 -8.699 1.00 91.25 95 ASP A C 1
ATOM 707 O O . ASP A 1 95 ? 5.390 -1.419 -9.557 1.00 91.25 95 ASP A O 1
ATOM 711 N N . ALA A 1 96 ? 5.136 -0.365 -7.599 1.00 92.12 96 ALA A N 1
ATOM 712 C CA . ALA A 1 96 ? 3.786 -0.821 -7.353 1.00 92.12 96 ALA A CA 1
ATOM 713 C C . ALA A 1 96 ? 2.979 0.233 -6.597 1.00 92.12 96 ALA A C 1
ATOM 715 O O . ALA A 1 96 ? 3.525 1.059 -5.869 1.00 92.12 96 ALA A O 1
ATOM 716 N N . ILE A 1 97 ? 1.659 0.170 -6.746 1.00 92.38 97 ILE A N 1
ATOM 717 C CA . ILE A 1 97 ? 0.695 0.935 -5.960 1.00 92.38 97 ILE A CA 1
ATOM 718 C C . ILE A 1 97 ? -0.175 -0.055 -5.197 1.00 92.38 97 ILE A C 1
ATOM 720 O O . ILE A 1 97 ? -0.928 -0.821 -5.796 1.00 92.38 97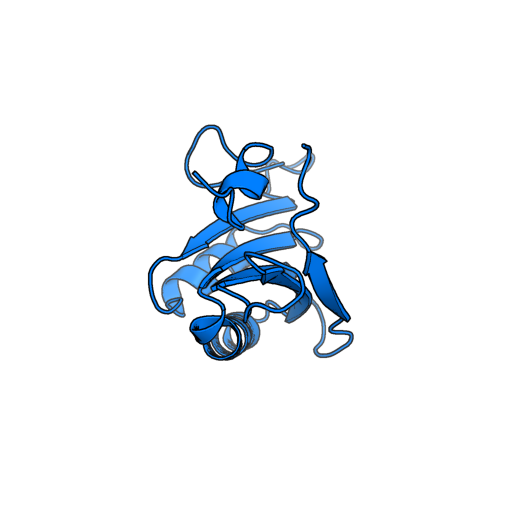 ILE A O 1
ATOM 724 N N . VAL A 1 98 ? -0.103 -0.022 -3.872 1.00 93.81 98 VAL A N 1
ATOM 725 C CA . VAL A 1 98 ? -0.946 -0.811 -2.973 1.00 93.81 98 VAL A CA 1
ATOM 726 C C . VAL A 1 98 ? -2.090 0.061 -2.472 1.00 93.81 98 VAL A C 1
ATOM 728 O O . VAL A 1 98 ? -1.865 1.095 -1.852 1.00 93.81 98 VAL A O 1
ATOM 731 N N . VAL A 1 99 ? -3.329 -0.378 -2.684 1.00 93.25 99 VAL A N 1
ATOM 732 C CA . VAL A 1 99 ? -4.522 0.253 -2.113 1.00 93.25 99 VAL A CA 1
ATOM 733 C C . VAL A 1 99 ? -5.014 -0.589 -0.946 1.00 93.25 99 VAL A C 1
ATOM 735 O O . VAL A 1 99 ? -5.429 -1.737 -1.131 1.00 93.25 99 VAL A O 1
ATOM 738 N N . ALA A 1 100 ? -4.993 -0.019 0.254 1.00 94.31 100 ALA A N 1
ATOM 739 C CA . ALA A 1 100 ? -5.426 -0.669 1.484 1.00 94.31 100 ALA A CA 1
ATOM 740 C C . ALA A 1 100 ? -6.540 0.109 2.188 1.00 94.31 100 ALA A C 1
ATOM 742 O O . ALA A 1 100 ? -6.710 1.309 1.987 1.00 94.31 100 ALA A O 1
ATOM 743 N N . ARG A 1 101 ? -7.325 -0.574 3.022 1.00 93.50 101 ARG A N 1
ATOM 744 C CA . ARG A 1 101 ? -8.418 0.042 3.793 1.00 93.50 101 ARG A CA 1
ATOM 745 C C . ARG A 1 101 ? -8.713 -0.718 5.087 1.00 93.50 101 ARG A C 1
ATOM 747 O O . ARG A 1 101 ? -8.376 -1.900 5.172 1.00 93.50 101 ARG A O 1
ATOM 754 N N . PRO A 1 102 ? -9.407 -0.113 6.067 1.00 91.56 102 PRO A N 1
ATOM 755 C CA . PRO A 1 102 ? -9.897 -0.823 7.240 1.00 91.56 102 PRO A CA 1
ATOM 756 C C . PRO A 1 102 ? -10.940 -1.850 6.788 1.00 91.56 102 PRO A C 1
ATOM 758 O O . PRO A 1 102 ? -12.014 -1.491 6.297 1.00 91.56 102 PRO A O 1
ATOM 761 N N . ALA A 1 103 ? -10.599 -3.134 6.865 1.00 86.88 103 ALA A N 1
ATOM 762 C CA . ALA A 1 103 ? -11.453 -4.228 6.414 1.00 86.88 103 ALA A CA 1
ATOM 763 C C . ALA A 1 103 ? -10.982 -5.573 6.983 1.00 86.88 103 ALA A C 1
ATOM 765 O O . ALA A 1 103 ? -9.872 -5.699 7.495 1.00 86.88 103 ALA A O 1
ATOM 766 N N . LYS A 1 104 ? -11.826 -6.603 6.838 1.00 83.25 104 LYS A N 1
ATOM 767 C CA . LYS A 1 104 ? -11.417 -7.998 7.050 1.00 83.25 104 LYS A CA 1
ATOM 768 C C . LYS A 1 104 ? -10.397 -8.426 5.989 1.00 83.25 104 LYS A C 1
ATOM 770 O O . LYS A 1 104 ? -10.421 -7.907 4.865 1.00 83.25 104 LYS A O 1
ATOM 775 N N . ARG A 1 105 ? -9.554 -9.397 6.353 1.00 83.62 105 ARG A N 1
ATOM 776 C CA . ARG A 1 105 ? -8.525 -9.986 5.483 1.00 83.62 105 ARG A CA 1
ATOM 777 C C . ARG A 1 105 ? -9.111 -10.600 4.208 1.00 83.62 105 ARG A C 1
ATOM 779 O O . ARG A 1 105 ? -10.248 -11.068 4.221 1.00 83.62 105 ARG A O 1
ATOM 786 N N . GLY A 1 106 ? -8.315 -10.621 3.136 1.00 80.69 106 GLY A N 1
ATOM 787 C CA . GLY A 1 106 ? -8.655 -11.275 1.865 1.00 80.69 106 GLY A CA 1
ATOM 788 C C . GLY A 1 106 ? -9.260 -10.340 0.813 1.00 80.69 106 GLY A C 1
ATOM 789 O O . GLY A 1 106 ? -9.401 -9.138 1.041 1.00 80.69 106 GLY A O 1
ATOM 790 N N . GLY A 1 107 ? -9.612 -10.895 -0.351 1.00 79.88 107 GLY A N 1
ATOM 791 C CA . GLY A 1 107 ? -10.144 -10.128 -1.486 1.00 79.88 107 GLY A CA 1
ATOM 792 C C . GLY A 1 107 ? -9.116 -9.192 -2.129 1.00 79.88 107 GLY A C 1
ATOM 793 O O . GLY A 1 107 ? -9.477 -8.100 -2.556 1.00 79.88 107 GLY A O 1
ATOM 794 N N . LEU A 1 108 ? -7.839 -9.589 -2.122 1.00 81.62 108 LEU A N 1
ATOM 795 C CA . LEU A 1 108 ? -6.775 -8.867 -2.811 1.00 81.62 108 LEU A CA 1
ATOM 796 C C . LEU A 1 108 ? -6.887 -9.114 -4.318 1.00 81.62 108 LEU A C 1
ATOM 798 O O . LEU A 1 108 ? -6.830 -10.258 -4.761 1.00 81.62 108 LEU A O 1
ATOM 802 N N . VAL A 1 109 ? -6.992 -8.033 -5.081 1.00 80.06 109 VAL A N 1
ATOM 803 C CA . VAL A 1 109 ? -6.874 -8.026 -6.539 1.00 80.06 109 VAL A CA 1
ATOM 804 C C . VAL A 1 109 ? -5.466 -7.562 -6.913 1.00 80.06 109 VAL A C 1
ATOM 806 O O . VAL A 1 109 ? -4.994 -6.545 -6.400 1.00 80.06 109 VAL A O 1
ATOM 809 N N . VAL A 1 110 ? -4.791 -8.303 -7.792 1.00 82.88 110 VAL A N 1
ATOM 810 C CA . VAL A 1 110 ? -3.472 -7.942 -8.329 1.00 82.88 110 VAL A CA 1
ATOM 811 C C . VAL A 1 110 ? -3.617 -7.654 -9.815 1.00 82.88 110 VAL A C 1
ATOM 813 O O . VAL A 1 110 ? -4.143 -8.479 -10.556 1.00 82.88 110 VAL A O 1
ATOM 816 N N . GLU A 1 111 ? -3.164 -6.480 -10.235 1.00 80.81 111 GLU A N 1
ATOM 817 C CA . GLU A 1 111 ? -3.269 -5.996 -11.607 1.00 80.81 111 GLU A CA 1
ATOM 818 C C . GLU A 1 111 ? -1.898 -5.589 -12.145 1.00 80.81 111 GLU A C 1
ATOM 820 O O . GLU A 1 111 ? -1.012 -5.161 -11.399 1.00 80.81 111 GLU A O 1
ATOM 825 N N . LEU A 1 112 ? -1.750 -5.695 -13.462 1.00 76.50 112 LEU A N 1
ATOM 826 C CA . LEU A 1 112 ? -0.563 -5.270 -14.191 1.00 76.50 112 LEU A CA 1
ATOM 827 C C . LEU A 1 112 ? -0.902 -3.988 -14.951 1.00 76.50 112 LEU A C 1
ATOM 829 O O . LEU A 1 112 ? -1.853 -3.965 -15.730 1.00 76.50 112 LEU A O 1
ATOM 833 N N . ALA A 1 113 ? -0.129 -2.928 -14.732 1.00 69.69 113 ALA A N 1
ATOM 834 C CA . ALA A 1 113 ? -0.188 -1.714 -15.533 1.00 69.69 113 ALA A CA 1
ATOM 835 C C . ALA A 1 113 ? 1.032 -1.663 -16.460 1.00 69.69 113 ALA A C 1
ATOM 837 O O . ALA A 1 113 ? 2.175 -1.536 -16.012 1.00 69.69 113 ALA A O 1
ATOM 838 N N . GLY A 1 114 ? 0.779 -1.758 -17.765 1.00 54.38 114 GLY A N 1
ATOM 839 C CA . GLY A 1 114 ? 1.775 -1.460 -18.789 1.00 54.38 114 GLY A CA 1
ATOM 840 C C . GLY A 1 114 ? 1.854 0.045 -19.032 1.00 54.38 114 GLY A C 1
ATOM 841 O O . GLY A 1 114 ? 0.827 0.720 -19.097 1.00 54.38 114 GLY A O 1
ATOM 842 N N . VAL A 1 115 ? 3.064 0.584 -19.189 1.00 54.03 115 VAL A N 1
ATOM 843 C CA . VAL A 1 115 ? 3.239 1.928 -19.751 1.00 54.03 115 VAL A CA 1
ATOM 844 C C . VAL A 1 115 ? 2.991 1.823 -21.257 1.00 54.03 115 VAL A C 1
ATOM 846 O O . VAL A 1 115 ? 3.835 1.327 -22.003 1.00 54.03 115 VAL A O 1
ATOM 849 N N . GLU A 1 116 ? 1.814 2.254 -21.710 1.00 41.62 116 GLU A N 1
ATOM 850 C CA . GLU A 1 116 ? 1.533 2.406 -23.138 1.00 41.62 116 GLU A CA 1
ATOM 851 C C . GLU A 1 116 ? 2.455 3.498 -23.706 1.00 41.62 116 GLU A C 1
ATOM 853 O O . GLU A 1 116 ? 2.416 4.657 -23.282 1.00 41.62 116 GLU A O 1
ATOM 858 N N . ARG A 1 117 ? 3.329 3.127 -24.650 1.00 40.06 117 ARG A N 1
ATOM 859 C CA . ARG A 1 117 ? 4.143 4.086 -25.406 1.00 40.06 117 ARG A CA 1
ATOM 860 C C . ARG A 1 117 ? 3.203 4.941 -26.257 1.00 40.06 117 ARG A C 1
ATOM 862 O O . ARG A 1 117 ? 2.716 4.473 -27.281 1.00 40.06 117 ARG A O 1
ATOM 869 N N . ARG A 1 118 ? 2.974 6.199 -25.873 1.00 33.44 118 ARG A N 1
ATOM 870 C CA . ARG A 1 118 ? 2.570 7.218 -26.850 1.00 33.44 118 ARG A CA 1
ATOM 871 C C . ARG A 1 118 ? 3.812 7.568 -27.671 1.00 33.44 118 ARG A C 1
ATOM 873 O O . ARG A 1 118 ? 4.751 8.142 -27.122 1.00 33.44 118 ARG A O 1
ATOM 880 N N . PHE A 1 119 ? 3.824 7.094 -28.916 1.00 35.59 119 PHE A N 1
ATOM 881 C CA . PHE A 1 119 ? 4.753 7.510 -29.967 1.00 35.59 119 PHE A CA 1
ATOM 882 C C . PHE A 1 119 ? 4.469 8.953 -30.387 1.00 35.59 119 PHE A C 1
ATOM 884 O O . PHE A 1 119 ? 3.279 9.346 -30.339 1.00 35.59 119 PHE A O 1
#